Protein AF-A0A3N0Y0W4-F1 (afdb_monomer_lite)

Foldseek 3Di:
DLVPDDFDPWWWAFPVGDIDRDPSNQVVVCVVVVARGTFAIHRRNDPLQGKDWAWDDQDPFTFIWIQGNVGIAFAALPQQDQLQLQLVCVPPVVQPQGAPDWDKDQLVPGDPVDDHDQWHWYWDGPNPDNHSSPTDTHDIDGRPRSIGTTRHHDDDPPDDDDDD

Sequence (164 aa):
MPYKCPRQDYHVCTLDGSEYYSMCQTKAISCRSNKPVFSHISTTCRAEEKVKVTVEDSGSHKVVMINTRLGKMFVCGNDWNMAAANVVCRNPLNVARGAAEVTKIKNRILDRDTKWPTECMSVRCTGSELSLAECTIYNPQPITENTVAIAKCYNEPKGAFSSF

Radius of gyration: 16.66 Å; chains: 1; bounding box: 46×28×44 Å

InterPro domains:
  IPR001190 SRCR domain [PF00530] (74-153)
  IPR001190 SRCR domain [PS50287] (51-163)
  IPR001190 SRCR domain [SM00202] (53-154)
  IPR036058 Kazal domain superfamily [SSF100895] (2-46)
  IPR036772 SRCR-like domain superfamily [G3DSA:3.10.250.10] (50-155)
  IPR036772 SRCR-like domain superfamily [SSF56487] (69-156)
  IPR048719 Complement factor I, KAZAL domain [PF21287] (1-43)

Organism: Anabarilius grahami (NCBI:txid495550)

Secondary structure (DSSP, 8-state):
-GGGSPP-SSEEEETTS-EESSHHHHHHHHHHHTS--EEEEESS--GGG--EEEEEEETTEEEEEEEETTEEEEEBSSS--HHHHHHHHHTTT--TT-EEEEEEEEGGGS-TTS---SEEEEEE--S--SSGGGSEEEEEEE-TTSEEEEEEEPPPPTT-----

Structure (mmCIF, N/CA/C/O backbone):
data_AF-A0A3N0Y0W4-F1
#
_entry.id   AF-A0A3N0Y0W4-F1
#
loop_
_atom_site.group_PDB
_atom_site.id
_atom_site.type_symbol
_atom_site.label_atom_id
_atom_site.label_alt_id
_atom_site.label_comp_id
_atom_site.label_asym_id
_atom_site.label_entity_id
_atom_site.label_seq_id
_atom_site.pdbx_PDB_ins_code
_atom_site.Cartn_x
_atom_site.Cartn_y
_atom_site.Cartn_z
_atom_site.occupancy
_atom_site.B_iso_or_equiv
_atom_site.auth_seq_id
_atom_site.auth_comp_id
_atom_site.auth_asym_id
_atom_site.auth_atom_id
_atom_site.pdbx_PDB_model_num
ATOM 1 N N . MET A 1 1 ? 22.526 -8.210 -10.212 1.00 75.19 1 MET A N 1
ATOM 2 C CA . MET A 1 1 ? 22.571 -6.870 -10.848 1.00 75.19 1 MET A CA 1
ATOM 3 C C . MET A 1 1 ? 21.377 -6.735 -11.796 1.00 75.19 1 MET A C 1
ATOM 5 O O . MET A 1 1 ? 21.085 -7.730 -12.453 1.00 75.19 1 MET A O 1
ATOM 9 N N . PRO A 1 2 ? 20.694 -5.573 -11.872 1.00 84.19 2 PRO A N 1
ATOM 10 C CA . PRO A 1 2 ? 19.398 -5.420 -12.563 1.00 84.19 2 PRO A CA 1
ATOM 11 C C . PRO A 1 2 ? 19.383 -5.802 -14.052 1.00 84.19 2 PRO A C 1
ATOM 13 O O . PRO A 1 2 ? 18.364 -6.250 -14.565 1.00 84.19 2 PRO A O 1
ATOM 16 N N . TYR A 1 3 ? 20.514 -5.689 -14.753 1.00 87.69 3 TYR A N 1
ATOM 17 C CA . TYR A 1 3 ? 20.617 -6.076 -16.166 1.00 87.69 3 TYR A CA 1
ATOM 18 C C . TYR A 1 3 ? 20.510 -7.592 -16.409 1.00 87.69 3 TYR A C 1
ATOM 20 O O . TYR A 1 3 ? 20.336 -8.009 -17.545 1.00 87.69 3 TYR A O 1
ATOM 28 N N . LYS A 1 4 ? 20.625 -8.425 -15.363 1.00 92.44 4 LYS A N 1
ATOM 29 C CA . LYS A 1 4 ? 20.488 -9.889 -15.469 1.00 92.44 4 LYS A CA 1
ATOM 30 C C . LYS A 1 4 ? 19.033 -10.367 -15.420 1.00 92.44 4 LYS A C 1
ATOM 32 O O . LYS A 1 4 ? 18.788 -11.564 -15.509 1.00 92.44 4 LYS A O 1
ATOM 37 N N . CYS A 1 5 ? 18.082 -9.463 -15.206 1.00 93.25 5 CYS A N 1
ATOM 38 C CA . CYS A 1 5 ? 16.675 -9.818 -15.100 1.00 93.25 5 CYS A CA 1
ATOM 39 C C . CYS A 1 5 ? 16.059 -10.093 -16.478 1.00 93.25 5 CYS A C 1
ATOM 41 O O . CYS A 1 5 ? 16.351 -9.358 -17.424 1.00 93.25 5 CYS A O 1
ATOM 43 N N . PRO A 1 6 ? 15.164 -11.090 -16.589 1.00 92.25 6 PRO A N 1
ATOM 44 C CA . PRO A 1 6 ? 14.422 -11.327 -17.816 1.00 92.25 6 PRO A CA 1
ATOM 45 C C . PRO A 1 6 ? 13.496 -10.145 -18.117 1.00 92.25 6 PRO A C 1
ATOM 47 O O . PRO A 1 6 ? 12.974 -9.485 -17.207 1.00 92.25 6 PRO A O 1
ATOM 50 N N . ARG A 1 7 ? 13.297 -9.889 -19.410 1.00 91.38 7 ARG A N 1
ATOM 51 C CA . ARG A 1 7 ? 12.306 -8.928 -19.903 1.00 91.38 7 ARG A CA 1
ATOM 52 C C . ARG A 1 7 ? 10.903 -9.524 -19.822 1.00 91.38 7 ARG A C 1
ATOM 54 O O . ARG A 1 7 ? 10.751 -10.744 -19.843 1.00 91.38 7 ARG A O 1
ATOM 61 N N . GLN A 1 8 ? 9.906 -8.661 -19.677 1.00 89.25 8 GLN A N 1
ATOM 62 C CA . GLN A 1 8 ? 8.486 -9.002 -19.652 1.00 89.25 8 GLN A CA 1
ATOM 63 C C . GLN A 1 8 ? 7.725 -8.057 -20.590 1.00 89.25 8 GLN A C 1
ATOM 65 O O . GLN A 1 8 ? 8.241 -6.994 -20.936 1.00 89.25 8 GLN A O 1
ATOM 70 N N . ASP A 1 9 ? 6.494 -8.422 -20.948 1.00 86.12 9 ASP A N 1
ATOM 71 C CA . ASP A 1 9 ? 5.631 -7.648 -21.857 1.00 86.12 9 ASP A CA 1
ATOM 72 C C . ASP A 1 9 ? 4.822 -6.549 -21.134 1.00 86.12 9 ASP A C 1
ATOM 74 O O . ASP A 1 9 ? 3.714 -6.193 -21.532 1.00 86.12 9 ASP A O 1
ATOM 78 N N . TYR A 1 10 ? 5.356 -6.013 -20.034 1.00 88.38 10 TYR A N 1
ATOM 79 C CA . TYR A 1 10 ? 4.791 -4.889 -19.287 1.00 88.38 10 TYR A CA 1
ATOM 80 C C . TYR A 1 10 ? 5.909 -4.020 -18.710 1.00 88.38 10 TYR A C 1
ATOM 82 O O . TYR A 1 10 ? 7.017 -4.504 -18.460 1.00 88.38 10 TYR A O 1
ATOM 90 N N . HIS A 1 11 ? 5.611 -2.748 -18.442 1.00 91.62 11 HIS A N 1
ATOM 91 C CA . HIS A 1 11 ? 6.546 -1.854 -17.771 1.00 91.62 11 HIS A CA 1
ATOM 92 C C . HIS A 1 11 ? 6.245 -1.782 -16.276 1.00 91.62 11 HIS A C 1
ATOM 94 O O . HIS A 1 11 ? 5.099 -1.804 -15.819 1.00 91.62 11 HIS A O 1
ATOM 100 N N . VAL A 1 12 ? 7.315 -1.718 -15.495 1.00 94.44 12 VAL A N 1
ATOM 101 C CA . VAL A 1 12 ? 7.264 -1.455 -14.065 1.00 94.44 12 VAL A CA 1
ATOM 102 C C . VAL A 1 12 ? 7.713 -0.030 -13.832 1.00 94.44 12 VAL A C 1
ATOM 104 O O . VAL A 1 12 ? 8.855 0.329 -14.118 1.00 94.44 12 VAL A O 1
ATOM 107 N N . CYS A 1 13 ? 6.805 0.756 -13.280 1.00 94.00 13 CYS A N 1
ATOM 108 C CA . CYS A 1 13 ? 6.963 2.182 -13.094 1.00 94.00 13 CYS A CA 1
ATOM 109 C C . CYS A 1 13 ? 7.399 2.452 -11.662 1.00 94.00 13 CYS A C 1
ATOM 111 O O . CYS A 1 13 ? 6.838 1.889 -10.710 1.00 94.00 13 CYS A O 1
ATOM 113 N N . THR A 1 14 ? 8.389 3.315 -11.487 1.00 92.38 14 THR A N 1
ATOM 114 C CA . THR A 1 14 ? 8.900 3.671 -10.165 1.00 92.38 14 THR A CA 1
ATOM 115 C C . THR A 1 14 ? 8.345 4.998 -9.661 1.00 92.38 14 THR A C 1
ATOM 117 O O . THR A 1 14 ? 7.751 5.789 -10.394 1.00 92.38 14 THR A O 1
ATOM 120 N N . LEU A 1 15 ? 8.489 5.241 -8.358 1.00 89.69 15 LEU A N 1
ATOM 121 C CA . LEU A 1 15 ? 7.967 6.441 -7.695 1.00 89.69 15 LEU A CA 1
ATOM 122 C C . LEU A 1 15 ? 8.570 7.738 -8.267 1.00 89.69 15 LEU A C 1
ATOM 124 O O . LEU A 1 15 ? 7.866 8.750 -8.360 1.00 89.69 15 LEU A O 1
ATOM 128 N N . ASP A 1 16 ? 9.831 7.680 -8.702 1.00 87.56 16 ASP A N 1
ATOM 129 C CA . ASP A 1 16 ? 10.583 8.760 -9.356 1.00 87.56 16 ASP A CA 1
ATOM 130 C C . ASP A 1 16 ? 10.248 8.937 -10.851 1.00 87.56 16 ASP A C 1
ATOM 132 O O . ASP A 1 16 ? 10.718 9.889 -11.464 1.00 87.56 16 ASP A O 1
ATOM 136 N N . GLY A 1 17 ? 9.401 8.074 -11.424 1.00 85.69 17 GLY A N 1
ATOM 137 C CA . GLY A 1 17 ? 9.002 8.122 -12.833 1.00 85.69 17 GLY A CA 1
ATOM 138 C C . GLY A 1 17 ? 9.902 7.333 -13.785 1.00 85.69 17 GLY A C 1
ATOM 139 O O . GLY A 1 17 ? 9.650 7.361 -14.984 1.00 85.69 17 GLY A O 1
ATOM 140 N N . SER A 1 18 ? 10.918 6.623 -13.287 1.00 89.56 18 SER A N 1
ATOM 141 C CA . SER A 1 18 ? 11.702 5.710 -14.127 1.00 89.56 18 SER A CA 1
ATOM 142 C C . SER A 1 18 ? 10.887 4.475 -14.537 1.00 89.56 18 SER A C 1
ATOM 144 O O . SER A 1 18 ? 9.934 4.067 -13.864 1.00 89.56 18 SER A O 1
ATOM 146 N N . GLU A 1 19 ? 11.302 3.838 -15.631 1.00 92.31 19 GLU A N 1
ATOM 147 C CA . GLU A 1 19 ? 10.640 2.655 -16.181 1.00 92.31 19 GLU A CA 1
ATOM 148 C C . GLU A 1 19 ? 11.605 1.474 -16.279 1.00 92.31 19 GLU A C 1
ATOM 150 O O . GLU A 1 19 ? 12.762 1.612 -16.685 1.00 92.31 19 GLU A O 1
ATOM 155 N N . TYR A 1 20 ? 11.112 0.289 -15.929 1.00 92.69 20 TYR A N 1
ATOM 156 C CA . TYR A 1 20 ? 11.856 -0.965 -15.993 1.00 92.69 20 TYR A CA 1
ATOM 157 C C . TYR A 1 20 ? 11.046 -2.045 -16.704 1.00 92.69 20 TYR A C 1
ATOM 159 O O . TYR A 1 20 ? 9.820 -2.013 -16.723 1.00 92.69 20 TYR A O 1
ATOM 167 N N . TYR A 1 21 ? 11.731 -3.041 -17.262 1.00 91.25 21 TYR A N 1
ATOM 168 C CA . TYR A 1 21 ? 11.096 -4.089 -18.071 1.00 91.25 21 TYR A CA 1
ATOM 169 C C . TYR A 1 21 ? 10.526 -5.245 -17.245 1.00 91.25 21 TYR A C 1
ATOM 171 O O . TYR A 1 21 ? 9.928 -6.156 -17.806 1.00 91.25 21 TYR A O 1
ATOM 179 N N . SER A 1 22 ? 10.803 -5.295 -15.938 1.00 92.75 22 SER A N 1
ATOM 180 C CA . SER A 1 22 ? 10.261 -6.325 -15.050 1.00 92.75 22 SER A CA 1
ATOM 181 C C . SER A 1 22 ? 10.418 -5.971 -13.574 1.00 92.75 22 SER A C 1
ATOM 183 O O . SER A 1 22 ? 11.293 -5.194 -13.180 1.00 92.75 22 SER A O 1
ATOM 185 N N . MET A 1 23 ? 9.612 -6.622 -12.730 1.00 92.25 23 MET A N 1
ATOM 186 C CA . MET A 1 23 ? 9.671 -6.461 -11.272 1.00 92.25 23 MET A CA 1
ATOM 187 C C . MET A 1 23 ? 11.012 -6.923 -10.683 1.00 92.25 23 MET A C 1
ATOM 189 O O . MET A 1 23 ? 11.457 -6.434 -9.649 1.00 92.25 23 MET A O 1
ATOM 193 N N . CYS A 1 24 ? 11.706 -7.845 -11.356 1.00 94.31 24 CYS A N 1
ATOM 194 C CA . CYS A 1 24 ? 13.043 -8.280 -10.952 1.00 94.31 24 CYS A CA 1
ATOM 195 C C . CYS A 1 24 ? 14.029 -7.101 -10.910 1.00 94.31 24 CYS A C 1
ATOM 197 O O . CYS A 1 24 ? 14.843 -7.006 -9.988 1.00 94.31 24 CYS A O 1
ATOM 199 N N . GLN A 1 25 ? 13.945 -6.174 -11.871 1.00 94.00 25 GLN A N 1
ATOM 200 C CA . GLN A 1 25 ? 14.854 -5.030 -11.931 1.00 94.00 25 GLN A CA 1
ATOM 201 C C . GLN A 1 25 ? 14.604 -4.063 -10.780 1.00 94.00 25 GLN A C 1
ATOM 203 O O . GLN A 1 25 ? 15.547 -3.695 -10.078 1.00 94.00 25 GLN A O 1
ATOM 208 N N . THR A 1 26 ? 13.341 -3.705 -10.546 1.00 93.56 26 THR A N 1
ATOM 209 C CA . THR A 1 26 ? 12.968 -2.801 -9.454 1.00 93.56 26 THR A CA 1
ATOM 210 C C . THR A 1 26 ? 13.309 -3.399 -8.099 1.00 93.56 26 THR A C 1
ATOM 212 O O . THR A 1 26 ? 13.926 -2.718 -7.286 1.00 93.56 26 THR A O 1
ATOM 215 N N . LYS A 1 27 ? 13.050 -4.693 -7.877 1.00 93.38 27 LYS A N 1
ATOM 216 C CA . LYS A 1 27 ? 13.455 -5.395 -6.649 1.00 93.38 27 LYS A CA 1
ATOM 217 C C . LYS A 1 27 ? 14.973 -5.416 -6.463 1.00 93.38 27 LYS A C 1
ATOM 219 O O . LYS A 1 27 ? 15.455 -5.162 -5.362 1.00 93.38 27 LYS A O 1
ATOM 224 N N . ALA A 1 28 ? 15.745 -5.653 -7.525 1.00 93.94 28 ALA A N 1
ATOM 225 C CA . ALA A 1 28 ? 17.205 -5.609 -7.459 1.00 93.94 28 ALA A CA 1
ATOM 226 C C . ALA A 1 28 ? 17.741 -4.203 -7.127 1.00 93.94 28 ALA A C 1
ATOM 228 O O . ALA A 1 28 ? 18.758 -4.078 -6.446 1.00 93.94 28 ALA A O 1
ATOM 229 N N . ILE A 1 29 ? 17.073 -3.145 -7.594 1.00 93.44 29 ILE A N 1
ATOM 230 C CA . ILE A 1 29 ? 17.429 -1.753 -7.286 1.00 93.44 29 ILE A CA 1
ATOM 231 C C . ILE A 1 29 ? 17.036 -1.401 -5.854 1.00 93.44 29 ILE A C 1
ATOM 233 O O . ILE A 1 29 ? 17.877 -0.900 -5.112 1.00 93.44 29 ILE A O 1
ATOM 237 N N . SER A 1 30 ? 15.813 -1.737 -5.445 1.00 93.38 30 SER A N 1
ATOM 238 C CA . SER A 1 30 ? 15.328 -1.589 -4.072 1.00 93.38 30 SER A CA 1
ATOM 239 C C . SER A 1 30 ? 16.222 -2.285 -3.054 1.00 93.38 30 SER A C 1
ATOM 241 O O . SER A 1 30 ? 16.501 -1.720 -2.005 1.00 93.38 30 SER A O 1
ATOM 243 N N . CYS A 1 31 ? 16.731 -3.476 -3.372 1.00 92.75 31 CYS A N 1
ATOM 244 C CA . CYS A 1 31 ? 17.674 -4.195 -2.517 1.00 92.75 31 CYS A CA 1
ATOM 245 C C . CYS A 1 31 ? 19.000 -3.435 -2.342 1.00 92.75 31 CYS A C 1
ATOM 247 O O . CYS A 1 31 ? 19.554 -3.406 -1.248 1.00 92.75 31 CYS A O 1
ATOM 249 N N . ARG A 1 32 ? 19.495 -2.772 -3.395 1.00 92.31 32 ARG A N 1
ATOM 250 C CA . ARG A 1 32 ? 20.737 -1.984 -3.327 1.00 92.31 32 ARG A CA 1
ATOM 251 C C . ARG A 1 32 ? 20.569 -0.655 -2.598 1.00 92.31 32 ARG A C 1
ATOM 253 O O . ARG A 1 32 ? 21.513 -0.200 -1.967 1.00 92.31 32 ARG A O 1
ATOM 260 N N . SER A 1 33 ? 19.414 -0.009 -2.740 1.00 91.12 33 SER A N 1
ATOM 261 C CA . SER A 1 33 ? 19.140 1.299 -2.133 1.00 91.12 33 SER A CA 1
ATOM 262 C C . SER A 1 33 ? 18.485 1.208 -0.756 1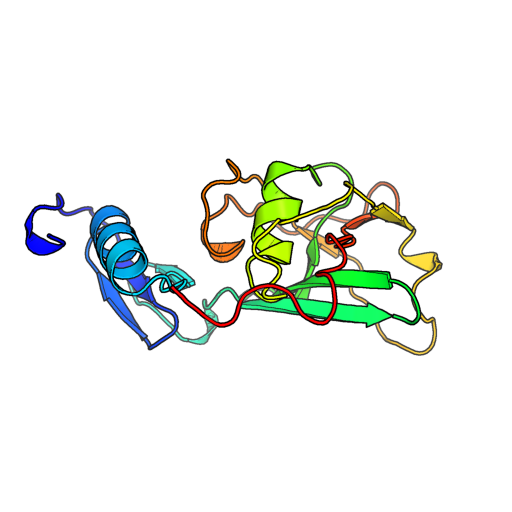.00 91.12 33 SER A C 1
ATOM 264 O O . SER A 1 33 ? 18.409 2.221 -0.066 1.00 91.12 33 SER A O 1
ATOM 266 N N . ASN A 1 34 ? 17.994 0.023 -0.381 1.00 88.50 34 ASN A N 1
ATOM 267 C CA . ASN A 1 34 ? 17.121 -0.218 0.766 1.00 88.50 34 ASN A CA 1
ATOM 268 C C . ASN A 1 34 ? 15.898 0.721 0.798 1.00 88.50 34 ASN A C 1
ATOM 270 O O . ASN A 1 34 ? 15.474 1.184 1.855 1.00 88.50 34 ASN A O 1
ATOM 274 N N . LYS A 1 35 ? 15.360 1.058 -0.381 1.00 90.44 35 LYS A N 1
ATOM 275 C CA . LYS A 1 35 ? 14.221 1.972 -0.538 1.00 90.44 35 LYS A CA 1
ATOM 276 C C . LYS A 1 35 ? 13.140 1.356 -1.424 1.00 90.44 35 LYS A C 1
ATOM 278 O O . LYS A 1 35 ? 13.475 0.696 -2.413 1.00 90.44 35 LYS A O 1
ATOM 283 N N . PRO A 1 36 ? 11.851 1.595 -1.127 1.00 91.75 36 PRO A N 1
ATOM 284 C CA . PRO A 1 36 ? 10.772 1.245 -2.041 1.00 91.75 36 PRO A CA 1
ATOM 285 C C . PRO A 1 36 ? 10.922 2.086 -3.312 1.00 91.75 36 PRO A C 1
ATOM 287 O O . PRO A 1 36 ? 10.908 3.313 -3.248 1.00 91.75 36 PRO A O 1
ATOM 290 N N . VAL A 1 37 ? 11.098 1.440 -4.465 1.00 93.62 37 VAL A N 1
ATOM 291 C CA . VAL A 1 37 ? 11.130 2.150 -5.757 1.00 93.62 37 VAL A CA 1
ATOM 292 C C . VAL A 1 37 ? 9.865 1.913 -6.563 1.00 93.62 37 VAL A C 1
ATOM 294 O O . VAL A 1 37 ? 9.502 2.766 -7.359 1.00 93.62 37 VAL A O 1
ATOM 297 N N . PHE A 1 38 ? 9.180 0.789 -6.354 1.00 94.00 38 PHE A N 1
ATOM 298 C CA . PHE A 1 38 ? 7.995 0.412 -7.115 1.00 94.00 38 PHE A CA 1
ATOM 299 C C . PHE A 1 38 ? 6.816 1.366 -6.879 1.00 94.00 38 PHE A C 1
ATOM 301 O O . PHE A 1 38 ? 6.507 1.714 -5.738 1.00 94.00 38 PHE A O 1
ATOM 308 N N . SER A 1 39 ? 6.127 1.734 -7.961 1.00 93.00 39 SER A N 1
ATOM 309 C CA . SER A 1 39 ? 4.863 2.467 -7.921 1.00 93.00 39 SER A CA 1
ATOM 310 C C . SER A 1 39 ? 3.699 1.624 -8.430 1.00 93.00 39 SER A C 1
ATOM 312 O O . SER A 1 39 ? 2.741 1.416 -7.693 1.00 93.00 39 SER A O 1
ATOM 314 N N . HIS A 1 40 ? 3.757 1.173 -9.683 1.00 92.88 40 HIS A N 1
ATOM 315 C CA . HIS A 1 40 ? 2.678 0.427 -10.330 1.00 92.88 40 HIS A CA 1
ATOM 316 C C . HIS A 1 40 ? 3.192 -0.295 -11.586 1.00 92.88 40 HIS A C 1
ATOM 318 O O . HIS A 1 40 ? 4.320 -0.072 -12.032 1.00 92.88 40 HIS A O 1
ATOM 324 N N . ILE A 1 41 ? 2.357 -1.169 -12.147 1.00 91.81 41 ILE A N 1
ATOM 325 C CA . ILE A 1 41 ? 2.591 -1.830 -13.436 1.00 91.81 41 ILE A CA 1
ATOM 326 C C . ILE A 1 41 ? 1.676 -1.170 -14.465 1.00 91.81 41 ILE A C 1
ATOM 328 O O . ILE A 1 41 ? 0.471 -1.072 -14.239 1.00 91.81 41 ILE A O 1
ATOM 332 N N . SER A 1 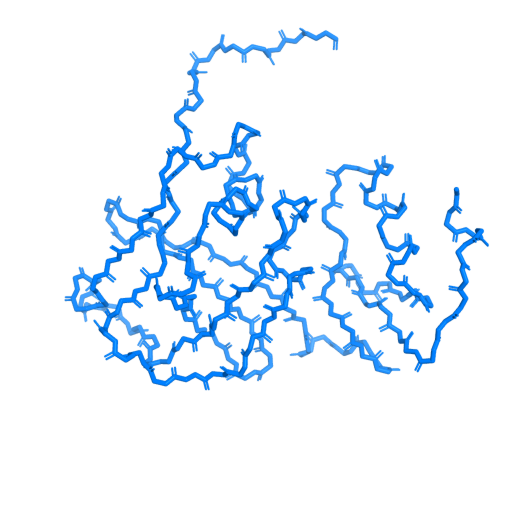42 ? 2.239 -0.709 -15.576 1.00 89.00 42 SER A N 1
ATOM 333 C CA . SER A 1 42 ? 1.501 -0.077 -16.675 1.00 89.00 42 SER A CA 1
ATOM 334 C C . SER A 1 42 ? 2.272 -0.255 -17.978 1.00 89.00 42 SER A C 1
ATOM 336 O O . SER A 1 42 ? 3.429 -0.661 -17.977 1.00 89.00 42 SER A O 1
ATOM 338 N N . THR A 1 43 ? 1.642 0.034 -19.111 1.00 85.75 43 THR A N 1
ATOM 339 C CA . THR A 1 43 ? 2.345 0.134 -20.395 1.00 85.75 43 THR A CA 1
ATOM 340 C C . THR A 1 43 ? 2.906 1.533 -20.651 1.00 85.75 43 THR A C 1
ATOM 342 O O . THR A 1 43 ? 3.741 1.686 -21.532 1.00 85.75 43 THR A O 1
ATOM 345 N N . THR A 1 44 ? 2.440 2.554 -19.917 1.00 83.19 44 THR A N 1
ATOM 346 C CA . THR A 1 44 ? 2.752 3.973 -20.200 1.00 83.19 44 THR A CA 1
ATOM 347 C C . THR A 1 44 ? 3.176 4.793 -18.976 1.00 83.19 44 THR A C 1
ATOM 349 O O . THR A 1 44 ? 3.369 5.997 -19.100 1.00 83.19 44 THR A O 1
ATOM 352 N N . CYS A 1 45 ? 3.293 4.162 -17.801 1.00 86.81 45 CYS A N 1
ATOM 353 C CA . CYS A 1 45 ? 3.821 4.745 -16.559 1.00 86.81 45 CYS A CA 1
ATOM 354 C C . CYS A 1 45 ? 3.318 6.148 -16.199 1.00 86.81 45 CYS A C 1
ATOM 356 O O . CYS A 1 45 ? 4.074 7.021 -15.762 1.00 86.81 45 CYS A O 1
ATOM 358 N N . ARG A 1 46 ? 2.011 6.367 -16.348 1.00 88.44 46 ARG A N 1
ATOM 359 C CA . ARG A 1 46 ? 1.432 7.695 -16.161 1.00 88.44 46 ARG A CA 1
ATOM 360 C C . ARG A 1 46 ? 1.371 8.094 -14.690 1.00 88.44 46 ARG A C 1
ATOM 362 O O . ARG A 1 46 ? 1.210 7.265 -13.792 1.00 88.44 46 ARG A O 1
ATOM 369 N N . ALA A 1 47 ? 1.482 9.394 -14.431 1.00 84.38 47 ALA A N 1
ATOM 370 C CA . ALA A 1 47 ? 1.527 9.920 -13.070 1.00 84.38 47 ALA A CA 1
ATOM 371 C C . ALA A 1 47 ? 0.209 9.700 -12.305 1.00 84.38 47 ALA A C 1
ATOM 373 O O . ALA A 1 47 ? 0.236 9.488 -11.094 1.00 84.38 47 ALA A O 1
ATOM 374 N N . GLU A 1 48 ? -0.925 9.702 -13.004 1.00 84.25 48 GLU A N 1
ATOM 375 C CA . GLU A 1 48 ? -2.258 9.440 -12.456 1.00 84.25 48 GLU A CA 1
ATOM 376 C C . GLU A 1 48 ? -2.467 7.987 -11.997 1.00 84.25 48 GLU A C 1
ATOM 378 O O . GLU A 1 48 ? -3.350 7.723 -11.184 1.00 84.25 48 GLU A O 1
ATOM 383 N N . GLU A 1 49 ? -1.644 7.045 -12.467 1.00 85.62 49 GLU A N 1
ATOM 384 C CA . GLU A 1 49 ? -1.726 5.624 -12.102 1.00 85.62 49 GLU A CA 1
ATOM 385 C C . GLU A 1 49 ? -0.859 5.271 -10.884 1.00 85.62 49 GLU A C 1
ATOM 387 O O . GLU A 1 49 ? -0.865 4.129 -10.419 1.00 85.62 49 GLU A O 1
ATOM 392 N N . LYS A 1 50 ? -0.134 6.251 -10.324 1.00 90.38 50 LYS A N 1
ATOM 393 C CA . LYS A 1 50 ? 0.733 6.040 -9.162 1.00 90.38 50 LYS A CA 1
ATOM 394 C C . LYS A 1 50 ? -0.068 5.581 -7.948 1.00 90.38 50 LYS A C 1
ATOM 396 O O . LYS A 1 50 ? -0.957 6.279 -7.463 1.00 90.38 50 LYS A O 1
ATOM 401 N N . VAL A 1 51 ? 0.337 4.445 -7.387 1.00 92.88 51 VAL A N 1
ATOM 402 C CA . VAL A 1 51 ? -0.156 3.986 -6.088 1.00 92.88 51 VAL A CA 1
ATOM 403 C C . VAL A 1 51 ? 0.650 4.659 -4.982 1.00 92.88 51 VAL A C 1
ATOM 405 O O . VAL A 1 51 ? 1.877 4.532 -4.925 1.00 92.88 51 VAL A O 1
ATOM 408 N N . LYS A 1 52 ? -0.034 5.371 -4.083 1.00 92.31 52 LYS A N 1
ATOM 409 C CA . LYS A 1 52 ? 0.570 6.005 -2.905 1.00 92.31 52 LYS A CA 1
ATOM 410 C C . LYS A 1 52 ? -0.084 5.488 -1.633 1.00 92.31 52 LYS A C 1
ATOM 412 O O . LYS A 1 52 ? -1.301 5.511 -1.498 1.00 92.31 52 LYS A O 1
ATOM 417 N N . VAL A 1 53 ? 0.742 5.077 -0.680 1.00 93.75 53 VAL A N 1
ATOM 418 C CA . VAL A 1 53 ? 0.304 4.620 0.641 1.00 93.75 53 VAL A CA 1
ATOM 419 C C . VAL A 1 53 ? 0.496 5.763 1.628 1.00 93.75 53 VAL A C 1
ATOM 421 O O . VAL A 1 53 ? 1.576 6.353 1.687 1.00 93.75 53 VAL A O 1
ATOM 424 N N . THR A 1 54 ? -0.537 6.091 2.394 1.00 93.19 54 THR A N 1
ATOM 425 C CA . THR A 1 54 ? -0.482 7.126 3.433 1.00 93.19 54 THR A CA 1
ATOM 426 C C . THR A 1 54 ? -1.082 6.600 4.723 1.00 93.19 54 THR A C 1
ATOM 428 O O . THR A 1 54 ? -2.032 5.824 4.694 1.00 93.19 54 THR A O 1
ATOM 431 N N . VAL A 1 55 ? -0.535 7.035 5.852 1.00 93.56 55 VAL A N 1
ATOM 432 C CA . VAL A 1 55 ? -1.073 6.719 7.174 1.00 93.56 55 VAL A CA 1
ATOM 433 C C . VAL A 1 55 ? -1.545 8.021 7.800 1.00 93.56 55 VAL A C 1
ATOM 435 O O . VAL A 1 55 ? -0.764 8.966 7.877 1.00 93.56 55 VAL A O 1
ATOM 438 N N . GLU A 1 56 ? -2.813 8.079 8.195 1.00 90.25 56 GLU A N 1
ATOM 439 C CA . GLU A 1 56 ? -3.425 9.270 8.789 1.00 90.25 56 GLU A CA 1
ATOM 440 C C . GLU A 1 56 ? -3.687 9.053 10.275 1.00 90.25 56 GLU A C 1
ATOM 442 O O . GLU A 1 56 ? -4.208 8.013 10.679 1.00 90.25 56 GLU A O 1
ATOM 447 N N . ASP A 1 57 ? -3.319 10.037 11.092 1.00 86.00 57 ASP A N 1
ATOM 448 C CA . ASP A 1 57 ? -3.561 10.012 12.530 1.00 86.00 57 ASP A CA 1
ATOM 449 C C . ASP A 1 57 ? -4.983 10.518 12.821 1.00 86.00 57 ASP A C 1
ATOM 451 O O . ASP A 1 57 ? -5.275 11.707 12.709 1.00 86.00 57 ASP A O 1
ATOM 455 N N . SER A 1 58 ? -5.881 9.611 13.210 1.00 82.12 58 SER A N 1
ATOM 456 C CA . SER A 1 58 ? -7.219 9.936 13.718 1.00 82.12 58 SER A CA 1
ATOM 457 C C . SER A 1 58 ? -7.225 9.749 15.238 1.00 82.12 58 SER A C 1
ATOM 459 O O . SER A 1 58 ? -7.620 8.707 15.775 1.00 82.12 58 SER A O 1
ATOM 461 N N . GLY A 1 59 ? -6.673 10.743 15.941 1.00 77.31 59 GLY A N 1
ATOM 462 C CA . GLY A 1 59 ? -6.507 10.727 17.396 1.00 77.31 59 GLY A CA 1
ATOM 463 C C . GLY A 1 59 ? -5.473 9.697 17.859 1.00 77.31 59 GLY A C 1
ATOM 464 O O . GLY A 1 59 ? -4.273 9.930 17.765 1.00 77.31 59 GLY A O 1
ATOM 465 N N . SER A 1 60 ? -5.934 8.55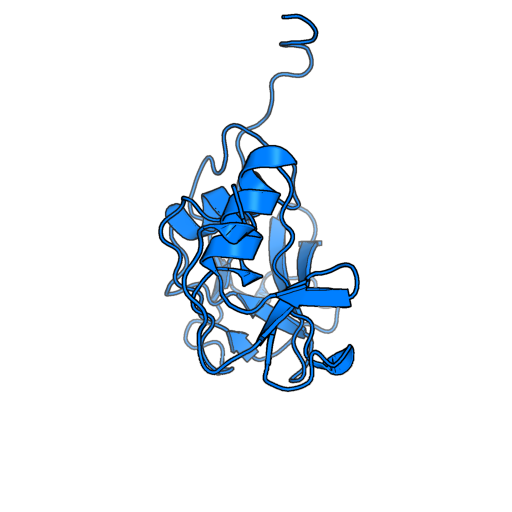6 18.383 1.00 79.38 60 SER A N 1
ATOM 466 C CA . SER A 1 60 ? -5.081 7.457 18.869 1.00 79.38 60 SER A CA 1
ATOM 467 C C . SER A 1 60 ? -4.826 6.350 17.837 1.00 79.38 60 SER A C 1
ATOM 469 O O . SER A 1 60 ? -4.101 5.394 18.129 1.00 79.38 60 SER A O 1
ATOM 471 N N . HIS A 1 61 ? -5.412 6.456 16.640 1.00 86.62 61 HIS A N 1
ATOM 472 C CA . HIS A 1 61 ? -5.357 5.416 15.616 1.00 86.62 61 HIS A CA 1
ATOM 473 C C . HIS A 1 61 ? -4.633 5.895 14.358 1.00 86.62 61 HIS A C 1
ATOM 475 O O . HIS A 1 61 ? -4.948 6.947 13.810 1.00 86.62 61 HIS A O 1
ATOM 481 N N . LYS A 1 62 ? -3.709 5.061 13.874 1.00 91.38 62 LYS A N 1
ATOM 482 C CA . LYS A 1 62 ? -2.978 5.242 12.615 1.00 91.38 62 LYS A CA 1
ATOM 483 C C . LYS A 1 62 ? -3.692 4.519 11.484 1.00 91.38 62 LYS A C 1
ATOM 485 O O . LYS A 1 62 ? -3.518 3.312 11.312 1.00 91.38 62 LYS A O 1
ATOM 490 N N . VAL A 1 63 ? -4.521 5.239 10.745 1.00 93.12 63 VAL A N 1
ATOM 491 C CA . VAL A 1 63 ? -5.404 4.678 9.722 1.00 93.12 63 VAL A CA 1
ATOM 492 C C . VAL A 1 63 ? -4.663 4.522 8.405 1.00 93.12 63 VAL A C 1
ATOM 494 O O . VAL A 1 63 ? -4.039 5.466 7.926 1.00 93.12 63 VAL A O 1
ATOM 497 N N . VAL A 1 64 ? -4.714 3.327 7.816 1.00 95.31 64 VAL A N 1
ATOM 498 C CA . VAL A 1 64 ? -3.984 3.023 6.580 1.00 95.31 64 VAL A CA 1
ATOM 499 C C . VAL A 1 64 ? -4.852 3.326 5.362 1.00 95.31 64 VAL A C 1
ATOM 501 O O . VAL A 1 64 ? -5.935 2.760 5.194 1.00 95.31 64 VAL A O 1
ATOM 504 N N . MET A 1 65 ? -4.336 4.187 4.489 1.00 94.12 65 MET A N 1
ATOM 505 C CA . MET A 1 65 ? -4.991 4.640 3.267 1.00 94.12 65 MET A CA 1
ATOM 506 C C . MET A 1 65 ? -4.151 4.293 2.041 1.00 94.12 65 MET A C 1
ATOM 508 O O . MET A 1 65 ? -2.919 4.387 2.060 1.00 94.12 65 MET A O 1
ATOM 512 N N . ILE A 1 66 ? -4.830 3.968 0.946 1.00 94.44 66 ILE A N 1
ATOM 513 C CA . ILE A 1 66 ? -4.223 3.797 -0.370 1.00 94.44 66 ILE A CA 1
ATOM 514 C C . ILE A 1 66 ? -4.871 4.785 -1.331 1.00 94.44 66 ILE A C 1
ATOM 516 O O . ILE A 1 66 ? -6.092 4.896 -1.420 1.00 94.44 66 ILE A O 1
ATOM 520 N N . ASN A 1 67 ? -4.030 5.521 -2.044 1.00 93.50 67 ASN A N 1
ATOM 521 C CA . ASN A 1 67 ? -4.425 6.401 -3.124 1.00 93.50 67 ASN A CA 1
ATOM 522 C C . ASN A 1 67 ? -4.049 5.756 -4.455 1.00 93.50 67 ASN A C 1
ATOM 524 O O . ASN A 1 67 ? -2.891 5.388 -4.664 1.00 93.50 67 ASN A O 1
ATOM 528 N N . THR A 1 68 ? -5.035 5.625 -5.332 1.00 92.19 68 THR A N 1
ATOM 529 C CA . THR A 1 68 ? -4.894 5.085 -6.687 1.00 92.19 68 THR A CA 1
ATOM 530 C C . THR A 1 68 ? -5.571 6.029 -7.680 1.00 92.19 68 THR A C 1
ATOM 532 O O . THR A 1 68 ? -6.200 7.010 -7.283 1.00 92.19 68 THR A O 1
ATOM 535 N N . ARG A 1 69 ? -5.550 5.688 -8.972 1.00 90.62 69 ARG A N 1
ATOM 536 C CA . ARG A 1 69 ? -6.330 6.402 -9.998 1.00 90.62 69 ARG A CA 1
ATOM 537 C C . ARG A 1 69 ? -7.839 6.463 -9.721 1.00 90.62 69 ARG A C 1
ATOM 539 O O . ARG A 1 69 ? -8.515 7.340 -10.240 1.00 90.62 69 ARG A O 1
ATOM 546 N N . LEU A 1 70 ? -8.371 5.526 -8.930 1.00 90.50 70 LEU A N 1
ATOM 547 C CA . LEU A 1 70 ? -9.789 5.481 -8.551 1.00 90.50 70 LEU A CA 1
ATOM 548 C C . LEU A 1 70 ? -10.109 6.406 -7.367 1.00 90.50 70 LEU A C 1
ATOM 550 O O . LEU A 1 70 ? -11.266 6.549 -6.989 1.00 90.50 70 LEU A O 1
ATOM 554 N N . GLY A 1 71 ? -9.088 7.034 -6.781 1.00 91.38 71 GLY A N 1
ATOM 555 C CA . GLY A 1 71 ? -9.197 7.895 -5.617 1.00 91.38 71 GLY A CA 1
ATOM 556 C C . GLY A 1 71 ? -8.551 7.299 -4.370 1.00 91.38 71 GLY A C 1
ATOM 557 O O . GLY A 1 71 ? -7.872 6.265 -4.396 1.00 91.38 71 GLY A O 1
ATOM 558 N N . LYS A 1 72 ? -8.763 8.006 -3.259 1.00 92.31 72 LYS A N 1
ATOM 559 C CA . LYS A 1 72 ? -8.230 7.680 -1.937 1.00 92.31 72 LYS A CA 1
ATOM 560 C C . LYS A 1 72 ? -9.227 6.815 -1.172 1.00 92.31 72 LYS A C 1
ATOM 562 O O . LYS A 1 72 ? -10.367 7.223 -0.973 1.00 92.31 72 LYS A O 1
ATOM 567 N N . MET A 1 73 ? -8.781 5.651 -0.715 1.00 93.75 73 MET A N 1
ATOM 568 C CA . MET A 1 73 ? -9.615 4.641 -0.061 1.00 93.75 73 MET A CA 1
ATOM 569 C C . MET A 1 73 ? -8.915 4.057 1.164 1.00 93.75 73 MET A C 1
ATOM 571 O O . MET A 1 73 ? -7.694 4.157 1.312 1.00 93.75 73 MET A O 1
ATOM 575 N N . PHE A 1 74 ? -9.696 3.437 2.044 1.00 94.00 74 PHE A N 1
ATOM 576 C CA . PHE A 1 74 ? -9.156 2.678 3.169 1.00 94.00 74 PHE A CA 1
ATOM 577 C C . PHE A 1 74 ? -8.544 1.357 2.715 1.00 94.00 74 PHE A C 1
ATOM 579 O O . PHE A 1 74 ? -8.924 0.803 1.684 1.00 94.00 74 PHE A O 1
ATOM 586 N N . VAL A 1 75 ? -7.675 0.787 3.544 1.00 95.19 75 VAL A N 1
ATOM 587 C CA . VAL A 1 75 ? -7.393 -0.650 3.480 1.00 95.19 75 VAL A CA 1
ATOM 588 C C . VAL A 1 75 ? -8.469 -1.410 4.258 1.00 95.19 75 VAL A C 1
ATOM 590 O O . VAL A 1 75 ? -8.761 -1.080 5.412 1.00 95.19 75 VAL A O 1
ATOM 593 N N . CYS A 1 76 ? -9.081 -2.416 3.628 1.00 94.44 76 CYS A N 1
ATOM 594 C CA . CYS A 1 76 ? -10.155 -3.197 4.246 1.00 94.44 76 CYS A CA 1
ATOM 595 C C . CYS A 1 76 ? -9.662 -3.958 5.487 1.00 94.44 76 CYS A C 1
ATOM 597 O O . CYS A 1 76 ? -8.588 -4.557 5.472 1.00 94.44 76 CYS A O 1
ATOM 599 N N . GLY A 1 77 ? -10.471 -3.989 6.552 1.00 92.88 77 GLY A N 1
ATOM 600 C CA . GLY A 1 77 ? -10.123 -4.688 7.794 1.00 92.88 77 GLY A CA 1
ATOM 601 C C . GLY A 1 77 ? -10.201 -6.220 7.725 1.00 92.88 77 GLY A C 1
ATOM 602 O O . GLY A 1 77 ? -9.589 -6.884 8.556 1.00 92.88 77 GLY A O 1
ATOM 603 N N . ASN A 1 78 ? -10.936 -6.796 6.769 1.00 89.50 78 ASN A N 1
ATOM 604 C CA . ASN A 1 78 ? -11.171 -8.247 6.712 1.00 89.50 78 ASN A CA 1
ATOM 605 C C . ASN A 1 78 ? -9.928 -9.039 6.286 1.00 89.50 78 ASN A C 1
ATOM 607 O O . ASN A 1 78 ? -9.614 -10.048 6.909 1.00 89.50 78 ASN A O 1
ATOM 611 N N . ASP A 1 79 ? -9.192 -8.540 5.292 1.00 89.31 79 ASP A N 1
ATOM 612 C CA . ASP A 1 79 ? -7.958 -9.166 4.790 1.00 89.31 79 ASP A CA 1
ATOM 613 C C . ASP A 1 79 ? -6.689 -8.584 5.435 1.00 89.31 79 ASP A C 1
ATOM 615 O O . ASP A 1 79 ? -5.563 -8.905 5.045 1.00 89.31 79 ASP A O 1
ATOM 619 N N . TRP A 1 80 ? -6.854 -7.711 6.433 1.00 95.19 80 TRP A N 1
ATOM 620 C CA . TRP A 1 80 ? -5.741 -7.092 7.136 1.00 95.19 80 TRP A CA 1
ATOM 621 C C . TRP A 1 80 ? -5.029 -8.113 8.023 1.00 95.19 80 TRP A C 1
ATOM 623 O O . TRP A 1 80 ? -5.614 -8.673 8.949 1.00 95.19 80 TRP A O 1
ATOM 633 N N . ASN A 1 81 ? -3.748 -8.349 7.746 1.00 95.75 81 ASN A N 1
ATOM 634 C CA . ASN A 1 81 ? -2.955 -9.369 8.422 1.00 95.75 81 ASN A CA 1
ATOM 635 C C . ASN A 1 81 ? -1.558 -8.860 8.805 1.00 95.75 81 ASN A C 1
ATOM 637 O O . ASN A 1 81 ? -1.147 -7.754 8.450 1.00 95.75 81 ASN A O 1
ATOM 641 N N . MET A 1 82 ? -0.806 -9.700 9.523 1.00 96.69 82 MET A N 1
ATOM 642 C CA . MET A 1 82 ? 0.515 -9.333 10.040 1.00 96.69 82 MET A CA 1
ATOM 643 C C . MET A 1 82 ? 1.526 -9.050 8.922 1.00 96.69 82 MET A C 1
ATOM 645 O O . MET A 1 82 ? 2.392 -8.191 9.073 1.00 96.69 82 MET A O 1
ATOM 649 N N . ALA A 1 83 ? 1.405 -9.732 7.780 1.00 97.38 83 ALA A N 1
ATOM 650 C CA . ALA A 1 83 ? 2.273 -9.502 6.631 1.00 97.38 83 ALA A CA 1
ATOM 651 C C . ALA A 1 83 ? 2.108 -8.072 6.094 1.00 97.38 83 ALA A C 1
ATOM 653 O O . ALA A 1 83 ? 3.090 -7.341 6.002 1.00 97.38 83 ALA A O 1
ATOM 654 N N . ALA A 1 84 ? 0.875 -7.640 5.822 1.00 97.38 84 ALA A N 1
ATOM 655 C CA . ALA A 1 84 ? 0.598 -6.284 5.353 1.00 97.38 84 ALA A CA 1
ATOM 656 C C . ALA A 1 84 ? 0.900 -5.218 6.426 1.00 97.38 84 ALA A C 1
ATOM 658 O O . ALA A 1 84 ? 1.464 -4.167 6.115 1.00 97.38 84 ALA A O 1
ATOM 659 N N . ALA A 1 85 ? 0.609 -5.507 7.698 1.00 97.06 85 ALA A N 1
ATOM 660 C CA . ALA A 1 85 ? 0.908 -4.607 8.811 1.00 97.06 85 ALA A CA 1
ATOM 661 C C . ALA A 1 85 ? 2.413 -4.340 8.960 1.00 97.06 85 ALA A C 1
ATOM 663 O O . ALA A 1 85 ? 2.826 -3.191 9.135 1.00 97.06 85 ALA A O 1
ATOM 664 N N . ASN A 1 86 ? 3.247 -5.375 8.823 1.00 96.94 86 ASN A N 1
ATOM 665 C CA . ASN A 1 86 ? 4.701 -5.232 8.845 1.00 96.94 86 ASN A CA 1
ATOM 666 C C . ASN A 1 86 ? 5.213 -4.314 7.736 1.00 96.94 86 ASN A C 1
ATOM 668 O O . ASN A 1 86 ? 6.083 -3.483 7.998 1.00 96.94 86 ASN A O 1
ATOM 672 N N . VAL A 1 87 ? 4.660 -4.435 6.526 1.00 96.75 87 VAL A N 1
ATOM 673 C CA . VAL A 1 87 ? 5.037 -3.591 5.385 1.00 96.75 87 VAL A CA 1
ATOM 674 C C . VAL A 1 87 ? 4.764 -2.120 5.704 1.00 96.75 87 VAL A C 1
ATOM 676 O O . VAL A 1 87 ? 5.680 -1.313 5.593 1.00 96.75 87 VAL A O 1
ATOM 679 N N . VAL A 1 88 ? 3.563 -1.784 6.195 1.00 96.12 88 VAL A N 1
ATOM 680 C CA . VAL A 1 88 ? 3.190 -0.396 6.552 1.00 96.12 88 VAL A CA 1
ATOM 681 C C . VAL A 1 88 ? 4.044 0.169 7.683 1.00 96.12 88 VAL A C 1
ATOM 683 O O . VAL A 1 88 ? 4.449 1.334 7.647 1.00 96.12 88 VAL A O 1
ATOM 686 N N . CYS A 1 89 ? 4.322 -0.646 8.701 1.00 95.75 89 CYS A N 1
ATOM 687 C CA . CYS A 1 89 ? 5.142 -0.219 9.826 1.00 95.75 89 CYS A CA 1
ATOM 688 C C . CYS A 1 89 ? 6.590 0.047 9.418 1.00 95.75 89 CYS A C 1
ATOM 690 O O . CYS A 1 89 ? 7.156 1.049 9.848 1.00 95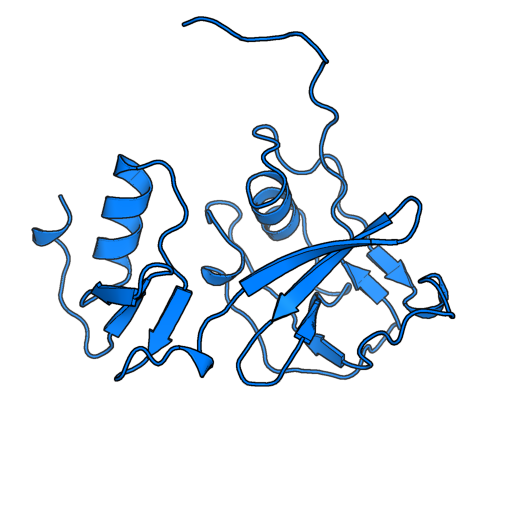.75 89 CYS A O 1
ATOM 692 N N . ARG A 1 90 ? 7.171 -0.783 8.544 1.00 94.69 90 ARG A N 1
ATOM 693 C CA . ARG A 1 90 ? 8.505 -0.526 7.985 1.00 94.69 90 ARG A CA 1
ATOM 694 C C . ARG A 1 90 ? 8.504 0.695 7.073 1.00 94.69 90 ARG A C 1
ATOM 696 O O . ARG A 1 90 ? 9.414 1.509 7.153 1.00 94.69 90 ARG A O 1
ATOM 703 N N . ASN A 1 91 ? 7.481 0.845 6.238 1.00 93.06 91 ASN A N 1
ATOM 704 C CA . ASN A 1 91 ? 7.329 1.972 5.331 1.00 93.06 91 ASN A CA 1
ATOM 705 C C . ASN A 1 91 ? 5.834 2.241 5.053 1.00 93.06 91 ASN A C 1
ATOM 707 O O . ASN A 1 91 ? 5.135 1.348 4.574 1.00 93.06 91 ASN A O 1
ATOM 711 N N . PRO A 1 92 ? 5.319 3.461 5.297 1.00 92.62 92 PRO A N 1
ATOM 712 C CA . PRO A 1 92 ? 6.065 4.709 5.493 1.00 92.62 92 PRO A CA 1
ATOM 713 C C . PRO A 1 92 ? 6.404 5.070 6.949 1.00 92.62 92 PRO A C 1
ATOM 715 O O . PRO A 1 92 ? 6.986 6.127 7.178 1.00 92.62 92 PRO A O 1
ATOM 718 N N . LEU A 1 93 ? 6.047 4.247 7.942 1.00 92.25 93 LEU A N 1
ATOM 719 C CA . LEU A 1 93 ? 6.202 4.620 9.359 1.00 92.25 93 LEU A CA 1
ATOM 720 C C . LEU A 1 93 ? 7.628 4.462 9.923 1.00 92.25 93 LEU A C 1
ATOM 722 O O . LEU A 1 93 ? 7.858 4.876 11.056 1.00 92.25 93 LEU A O 1
ATOM 726 N N . ASN A 1 94 ? 8.572 3.919 9.146 1.00 92.50 94 ASN A N 1
ATOM 727 C CA . ASN A 1 94 ? 9.996 3.781 9.486 1.00 92.50 94 ASN A CA 1
ATOM 728 C C . ASN A 1 94 ? 10.288 3.013 10.788 1.00 92.50 94 ASN A C 1
ATOM 730 O O . ASN A 1 94 ? 11.304 3.254 11.428 1.00 92.50 94 ASN A O 1
ATOM 734 N N . VAL A 1 95 ? 9.426 2.069 11.171 1.00 93.62 95 VAL A N 1
ATOM 735 C CA . VAL A 1 95 ? 9.646 1.171 12.313 1.00 93.62 95 VAL A CA 1
ATOM 736 C C . VAL A 1 95 ? 10.249 -0.132 11.803 1.00 93.62 95 VAL A C 1
ATOM 738 O O . VAL A 1 95 ? 9.538 -0.998 11.283 1.00 93.62 95 VAL A O 1
ATOM 741 N N . ALA A 1 96 ? 11.563 -0.303 11.964 1.00 91.00 96 ALA A N 1
ATOM 742 C CA . ALA A 1 96 ? 12.295 -1.438 11.385 1.00 91.00 96 ALA A CA 1
ATOM 743 C C . ALA A 1 96 ? 11.783 -2.795 11.899 1.00 91.00 96 ALA A C 1
ATOM 745 O O . ALA A 1 96 ? 11.682 -3.770 11.148 1.00 91.00 96 ALA A O 1
ATOM 746 N N . ARG A 1 97 ? 11.381 -2.837 13.177 1.00 93.19 97 ARG A N 1
ATOM 747 C CA . ARG A 1 97 ? 10.822 -4.029 13.832 1.00 93.19 97 ARG A CA 1
ATOM 748 C C . ARG A 1 97 ? 9.452 -4.442 13.276 1.00 93.19 97 ARG A C 1
ATOM 750 O O . ARG A 1 97 ? 9.048 -5.583 13.473 1.00 93.19 97 ARG A O 1
ATOM 757 N N . GLY A 1 98 ? 8.760 -3.554 12.561 1.00 94.50 98 GLY A N 1
ATOM 758 C CA . GLY A 1 98 ? 7.457 -3.825 11.961 1.00 94.50 98 GLY A CA 1
ATOM 759 C C . GLY A 1 98 ? 6.277 -3.648 12.921 1.00 94.50 98 GLY A C 1
ATOM 760 O O . GLY A 1 98 ? 6.303 -2.827 13.846 1.00 94.50 98 GLY A O 1
ATOM 761 N N . ALA A 1 99 ? 5.206 -4.389 12.647 1.00 96.06 99 ALA A N 1
ATOM 762 C CA . ALA A 1 99 ? 3.957 -4.342 13.389 1.00 96.06 99 ALA A CA 1
ATOM 763 C C . ALA A 1 99 ? 4.062 -5.117 14.706 1.00 96.06 99 ALA A C 1
ATOM 765 O O . ALA A 1 99 ? 4.589 -6.225 14.748 1.00 96.06 99 ALA A O 1
ATOM 766 N N . ALA A 1 100 ? 3.537 -4.524 15.776 1.00 95.62 100 ALA A N 1
ATOM 767 C CA . ALA A 1 100 ? 3.381 -5.185 17.066 1.00 95.62 100 ALA A CA 1
ATOM 768 C C . ALA A 1 100 ? 2.112 -6.041 17.108 1.00 95.62 100 ALA A C 1
ATOM 770 O O . ALA A 1 100 ? 2.093 -7.088 17.748 1.00 95.62 100 ALA A O 1
ATOM 771 N N . GLU A 1 101 ? 1.058 -5.592 16.427 1.00 94.50 101 GLU A N 1
ATOM 772 C CA . GLU A 1 101 ? -0.248 -6.240 16.429 1.00 94.50 101 GLU A CA 1
ATOM 773 C C . GLU A 1 101 ? -0.997 -5.959 15.121 1.00 94.50 101 GLU A C 1
ATOM 775 O O . GLU A 1 101 ? -0.797 -4.930 14.469 1.00 94.50 101 GLU A O 1
ATOM 780 N N . VAL A 1 102 ? -1.889 -6.879 14.750 1.00 94.69 102 VAL A N 1
ATOM 781 C CA . VAL A 1 102 ? -2.873 -6.670 13.686 1.00 94.69 102 VAL A CA 1
ATOM 782 C C . VAL A 1 102 ? -4.131 -6.075 14.304 1.00 94.69 102 VAL A C 1
ATOM 784 O O . VAL A 1 102 ? -4.863 -6.760 15.013 1.00 94.69 102 VAL A O 1
ATOM 787 N N . THR A 1 103 ? -4.404 -4.806 14.011 1.00 91.88 103 THR A N 1
ATOM 788 C CA . THR A 1 103 ? -5.568 -4.098 14.557 1.00 91.88 103 THR A CA 1
ATOM 789 C C . THR A 1 103 ? -6.459 -3.572 13.437 1.00 91.88 103 THR A C 1
ATOM 791 O O . THR A 1 103 ? -5.984 -3.081 12.412 1.00 91.88 103 THR A O 1
ATOM 794 N N . LYS A 1 104 ? -7.773 -3.643 13.650 1.00 92.06 104 LYS A N 1
ATOM 795 C CA . LYS A 1 104 ? -8.797 -3.039 12.794 1.00 92.06 104 LYS A CA 1
ATOM 796 C C . LYS A 1 104 ? -9.804 -2.287 13.653 1.00 92.06 104 LYS A C 1
ATOM 798 O O . LYS A 1 104 ? -10.080 -2.701 14.778 1.00 92.06 104 LYS A O 1
ATOM 803 N N . ILE A 1 105 ? -10.361 -1.199 13.135 1.00 89.88 105 ILE A N 1
ATOM 804 C CA . ILE A 1 105 ? -11.375 -0.412 13.851 1.00 89.88 105 ILE A CA 1
ATOM 805 C C . ILE A 1 105 ? -12.609 -0.215 12.999 1.00 89.88 105 ILE A C 1
ATOM 807 O O . ILE A 1 105 ? -12.546 -0.281 11.775 1.00 89.88 105 ILE A O 1
ATOM 811 N N . LYS A 1 106 ? -13.737 0.070 13.651 1.00 86.00 106 LYS A N 1
ATOM 812 C CA . LYS A 1 106 ? -14.953 0.437 12.933 1.00 86.00 106 LYS A CA 1
ATOM 813 C C . LYS A 1 106 ? -14.818 1.867 12.389 1.00 86.00 106 LYS A C 1
ATOM 815 O O . LYS A 1 106 ? -14.588 2.776 13.173 1.00 86.00 106 LYS A O 1
ATOM 820 N N . ASN A 1 107 ? -15.057 2.075 11.097 1.00 77.56 107 ASN A N 1
ATOM 821 C CA . ASN A 1 107 ? -15.044 3.351 10.376 1.00 77.56 107 ASN A CA 1
ATOM 822 C C . ASN A 1 107 ? -15.846 4.446 11.108 1.00 77.56 107 ASN A C 1
ATOM 824 O O . ASN A 1 107 ? -15.405 5.576 11.217 1.00 77.56 107 ASN A O 1
ATOM 828 N N . ARG A 1 108 ? -16.972 4.087 11.747 1.00 70.12 108 ARG A N 1
ATOM 829 C CA . ARG A 1 108 ? -17.797 5.005 12.567 1.00 70.12 108 ARG A CA 1
ATOM 830 C C . ARG A 1 108 ? -17.085 5.646 13.775 1.00 70.12 108 ARG A C 1
ATOM 832 O O . ARG A 1 108 ? -17.675 6.511 14.418 1.00 70.12 108 ARG A O 1
ATOM 839 N N . ILE A 1 109 ? -15.930 5.106 14.172 1.00 69.50 109 ILE A N 1
ATOM 840 C CA . ILE A 1 109 ? -15.106 5.574 15.299 1.00 69.50 109 ILE A CA 1
ATOM 841 C C . ILE A 1 109 ? -14.105 6.631 14.820 1.00 69.50 109 ILE A C 1
ATOM 843 O O . ILE A 1 109 ? -13.579 7.379 15.638 1.00 69.50 109 ILE A O 1
ATOM 847 N N . LEU A 1 110 ? -13.856 6.706 13.509 1.00 72.94 110 LEU A N 1
ATOM 848 C CA . LEU A 1 110 ? -13.069 7.785 12.941 1.00 72.94 110 LEU A CA 1
ATOM 849 C C . LEU A 1 110 ? -13.780 9.119 13.148 1.00 72.94 110 LEU A C 1
ATOM 851 O O . LEU A 1 110 ? -15.009 9.180 13.246 1.00 72.94 110 LEU A O 1
ATOM 855 N N . ASP A 1 111 ? -12.971 10.170 13.232 1.00 68.19 111 ASP A N 1
ATOM 856 C CA . ASP A 1 111 ? -13.444 11.532 13.434 1.00 68.19 111 ASP A CA 1
ATOM 857 C C . ASP A 1 111 ? -14.570 11.890 12.449 1.00 68.19 111 ASP A C 1
ATOM 859 O O . ASP A 1 111 ? -14.398 11.775 11.233 1.00 68.19 111 ASP A O 1
ATOM 863 N N . ARG A 1 112 ? -15.720 12.303 12.994 1.00 66.38 112 ARG A N 1
ATOM 864 C CA . ARG A 1 112 ? -16.935 12.621 12.230 1.00 66.38 112 ARG A CA 1
ATOM 865 C C . ARG A 1 112 ? -16.823 13.944 11.483 1.00 66.38 112 ARG A C 1
ATOM 867 O O . ARG A 1 112 ? -17.558 14.131 10.515 1.00 66.38 112 ARG A O 1
ATOM 874 N N . ASP A 1 113 ? -15.914 14.816 11.910 1.00 69.75 113 ASP A N 1
ATOM 875 C CA . ASP A 1 113 ? -15.673 16.107 11.266 1.00 69.75 113 ASP A CA 1
ATOM 876 C C . ASP A 1 113 ? -14.813 15.954 9.999 1.00 69.75 113 ASP A C 1
ATOM 878 O O . ASP A 1 113 ? -14.776 16.838 9.140 1.00 69.75 113 ASP A O 1
ATOM 882 N N . THR A 1 114 ? -14.177 14.789 9.824 1.00 72.31 114 THR A N 1
ATOM 883 C CA . THR A 1 114 ? -13.382 14.451 8.643 1.00 72.31 114 THR A CA 1
ATOM 884 C C . THR A 1 114 ? -14.204 13.637 7.635 1.00 72.31 114 THR A C 1
ATOM 886 O O . THR A 1 114 ? -14.826 12.625 7.962 1.00 72.31 114 THR A O 1
ATOM 889 N N . LYS A 1 115 ? -14.188 14.044 6.356 1.00 77.06 115 LYS A N 1
ATOM 890 C CA . LYS A 1 115 ? -14.865 13.308 5.275 1.00 77.06 115 LYS A CA 1
ATOM 891 C C . LYS A 1 115 ? -14.056 12.073 4.865 1.00 77.06 115 LYS A C 1
ATOM 893 O O . LYS A 1 115 ? -13.170 12.145 4.014 1.00 77.06 115 LYS A O 1
ATOM 898 N N . TRP A 1 116 ? -14.391 10.937 5.462 1.00 81.62 116 TRP A N 1
ATOM 899 C CA . TRP A 1 116 ? -13.768 9.646 5.179 1.00 81.62 116 TRP A CA 1
ATOM 900 C C . TRP A 1 116 ? -14.358 8.944 3.942 1.00 81.62 116 TRP A C 1
ATOM 902 O O . TRP A 1 116 ? -15.551 9.097 3.665 1.00 81.62 116 TRP A O 1
ATOM 912 N N . PRO A 1 117 ? -13.563 8.144 3.202 1.00 85.62 117 PRO A N 1
ATOM 913 C CA . PRO A 1 117 ? -14.078 7.309 2.118 1.00 85.62 117 PRO A CA 1
ATOM 914 C C . PRO A 1 117 ? -15.118 6.283 2.589 1.00 85.62 117 PRO A C 1
ATOM 916 O O . PRO A 1 117 ? -15.076 5.783 3.710 1.00 85.62 117 PRO A O 1
ATOM 919 N N . THR A 1 118 ? -16.049 5.924 1.710 1.00 86.75 118 THR A N 1
ATOM 920 C CA . THR A 1 118 ? -17.065 4.889 1.980 1.00 86.75 118 THR A CA 1
ATOM 921 C C . THR A 1 118 ? -16.652 3.502 1.494 1.00 86.75 118 THR A C 1
ATOM 923 O O . THR A 1 118 ? -17.343 2.523 1.769 1.00 86.75 118 THR A O 1
ATOM 926 N N . GLU A 1 119 ? -15.534 3.422 0.775 1.00 91.75 119 GLU A N 1
ATOM 927 C CA . GLU A 1 119 ? -15.001 2.211 0.161 1.00 91.75 119 GLU A CA 1
ATOM 928 C C . GLU A 1 119 ? -13.612 1.885 0.713 1.00 91.75 119 GLU A C 1
ATOM 930 O O . GLU A 1 119 ? -12.878 2.752 1.208 1.00 91.75 119 GLU A O 1
ATOM 935 N N . CYS A 1 120 ? -13.246 0.615 0.605 1.00 94.19 120 CYS A N 1
ATOM 936 C CA . CYS A 1 120 ? -11.919 0.126 0.929 1.00 94.19 120 CYS A CA 1
ATOM 937 C C . CYS A 1 120 ? -11.385 -0.781 -0.182 1.00 94.19 120 CYS A C 1
ATOM 939 O O . CYS A 1 120 ? -12.144 -1.346 -0.967 1.00 94.19 120 CYS A O 1
ATOM 941 N N . MET A 1 121 ? -10.066 -0.940 -0.230 1.00 95.06 121 MET A N 1
ATOM 942 C CA . MET A 1 121 ? -9.384 -1.920 -1.067 1.00 95.06 121 MET A CA 1
ATOM 943 C C . MET A 1 121 ? -8.750 -2.985 -0.173 1.00 95.06 121 MET A C 1
ATOM 945 O O . MET A 1 121 ? -8.055 -2.667 0.798 1.00 95.06 121 MET A O 1
ATOM 949 N N . SER A 1 122 ? -8.980 -4.258 -0.488 1.00 95.38 122 SER A N 1
ATOM 950 C CA . SER A 1 122 ? -8.252 -5.347 0.165 1.00 95.38 122 SER A CA 1
ATOM 951 C C . SER A 1 122 ? -6.823 -5.403 -0.356 1.00 95.38 122 SER A C 1
ATOM 953 O O . SER A 1 122 ? -6.563 -5.140 -1.533 1.00 95.38 122 SER A O 1
ATOM 955 N N . VAL A 1 123 ? -5.894 -5.781 0.518 1.00 95.81 123 VAL A N 1
ATOM 956 C CA . VAL A 1 123 ? -4.483 -5.955 0.165 1.00 95.81 123 VAL A CA 1
ATOM 957 C C . VAL A 1 123 ? -3.990 -7.311 0.623 1.00 95.81 123 VAL A C 1
ATOM 959 O O . VAL A 1 123 ? -4.300 -7.758 1.725 1.00 95.81 123 VAL A O 1
ATOM 962 N N . ARG A 1 124 ? -3.186 -7.962 -0.214 1.00 96.25 124 ARG A N 1
ATOM 963 C CA . ARG A 1 124 ? -2.542 -9.230 0.118 1.00 96.25 124 ARG A CA 1
ATOM 964 C C . ARG A 1 124 ? -1.043 -9.129 -0.109 1.00 96.25 124 ARG A C 1
ATOM 966 O O . ARG A 1 124 ? -0.587 -9.011 -1.242 1.00 96.25 124 ARG A O 1
ATOM 973 N N . CYS A 1 125 ? -0.304 -9.195 0.992 1.00 96.62 125 CYS A N 1
ATOM 974 C CA . CYS A 1 125 ? 1.152 -9.134 1.034 1.00 96.62 125 CYS A CA 1
ATOM 975 C C . CYS A 1 125 ? 1.738 -10.468 1.517 1.00 96.62 125 CYS A C 1
ATOM 977 O O . CYS A 1 125 ? 1.074 -11.233 2.220 1.00 96.62 125 CYS A O 1
ATOM 979 N N . THR A 1 126 ? 3.003 -10.711 1.191 1.00 95.62 126 THR A N 1
ATOM 980 C CA . THR A 1 126 ? 3.825 -11.814 1.712 1.00 95.62 126 THR A CA 1
ATOM 981 C C . THR A 1 126 ? 4.581 -11.431 2.990 1.00 95.62 126 THR A C 1
ATOM 983 O O . THR A 1 126 ? 4.957 -12.306 3.764 1.00 95.62 126 THR A O 1
ATOM 986 N N . GLY A 1 127 ? 4.779 -10.131 3.238 1.00 93.75 127 GLY A N 1
ATOM 987 C CA . GLY A 1 127 ? 5.499 -9.559 4.385 1.00 93.75 127 GLY A CA 1
ATOM 988 C C . GLY A 1 127 ? 6.960 -9.192 4.088 1.00 93.75 127 GLY A C 1
ATOM 989 O O . GLY A 1 127 ? 7.659 -8.664 4.959 1.00 93.75 127 GLY A O 1
ATOM 990 N N . SER A 1 128 ? 7.426 -9.468 2.868 1.00 92.81 128 SER A N 1
ATOM 991 C CA . SER A 1 128 ? 8.775 -9.140 2.381 1.00 92.81 128 SER A CA 1
ATOM 992 C C . SER A 1 128 ? 8.823 -7.864 1.532 1.00 92.81 128 SER A C 1
ATOM 994 O O . SER A 1 128 ? 9.895 -7.417 1.127 1.00 92.81 128 SER A O 1
ATOM 996 N N . GLU A 1 129 ? 7.663 -7.280 1.245 1.00 95.69 129 GLU A N 1
ATOM 997 C CA . GLU A 1 129 ? 7.523 -6.066 0.455 1.00 95.69 129 GLU A CA 1
ATOM 998 C C . GLU A 1 129 ? 8.069 -4.836 1.190 1.00 95.69 129 GLU A C 1
ATOM 1000 O O . GLU A 1 129 ? 8.057 -4.755 2.421 1.00 95.69 129 GLU A O 1
ATOM 1005 N N . LEU A 1 130 ? 8.520 -3.844 0.418 1.00 93.75 130 LEU A N 1
ATOM 1006 C CA . LEU A 1 130 ? 8.962 -2.550 0.948 1.00 93.75 130 LEU A CA 1
ATOM 1007 C C . LEU A 1 130 ? 7.847 -1.497 0.947 1.00 93.75 130 LEU A C 1
ATOM 1009 O O . LEU A 1 130 ? 8.006 -0.428 1.526 1.00 93.75 130 LEU A O 1
ATOM 1013 N N . SER A 1 131 ? 6.728 -1.753 0.272 1.00 94.56 131 SER A N 1
ATOM 1014 C CA . SER A 1 131 ? 5.571 -0.857 0.194 1.00 94.56 131 SER A CA 1
ATOM 1015 C C . SER A 1 131 ? 4.320 -1.665 -0.127 1.00 94.56 131 SER A C 1
ATOM 1017 O O . SER A 1 131 ? 4.411 -2.638 -0.874 1.00 94.56 131 SER A O 1
ATOM 1019 N N . LEU A 1 132 ? 3.142 -1.243 0.356 1.00 95.50 132 LEU A N 1
ATOM 1020 C CA . LEU A 1 132 ? 1.881 -1.899 -0.029 1.00 95.50 132 LEU A CA 1
ATOM 1021 C C . LEU A 1 132 ? 1.600 -1.809 -1.532 1.00 95.50 132 LEU A C 1
ATOM 1023 O O . LEU A 1 132 ? 0.839 -2.622 -2.042 1.00 95.50 132 LEU A O 1
ATOM 1027 N N . ALA A 1 133 ? 2.228 -0.869 -2.246 1.00 94.50 133 ALA A N 1
ATOM 1028 C CA . ALA A 1 133 ? 2.147 -0.817 -3.702 1.00 94.50 133 ALA A CA 1
ATOM 1029 C C . ALA A 1 133 ? 2.650 -2.120 -4.353 1.00 94.50 133 ALA A C 1
ATOM 1031 O O . ALA A 1 133 ? 2.130 -2.527 -5.380 1.00 94.50 133 ALA A O 1
ATOM 1032 N N . GLU A 1 134 ? 3.621 -2.807 -3.742 1.00 95.12 134 GLU A N 1
ATOM 1033 C CA . GLU A 1 134 ? 4.173 -4.069 -4.256 1.00 95.12 134 GLU A CA 1
ATOM 1034 C C . GLU A 1 134 ? 3.288 -5.288 -3.955 1.00 95.12 134 GLU A C 1
ATOM 1036 O O . GLU A 1 134 ? 3.568 -6.381 -4.448 1.00 95.12 134 GLU A O 1
ATOM 1041 N N . CYS A 1 135 ? 2.257 -5.118 -3.127 1.00 95.38 135 CYS A N 1
ATOM 1042 C CA . CYS A 1 135 ? 1.312 -6.168 -2.784 1.00 95.38 135 CYS A CA 1
ATOM 1043 C C . CYS A 1 135 ? 0.210 -6.287 -3.843 1.00 95.38 135 CYS A C 1
ATOM 1045 O O . CYS A 1 135 ? -0.008 -5.394 -4.661 1.00 95.38 135 CYS A O 1
ATOM 1047 N N . THR A 1 136 ? -0.551 -7.378 -3.798 1.00 95.31 136 THR A N 1
ATOM 1048 C CA . THR A 1 136 ? -1.772 -7.477 -4.599 1.00 95.31 136 THR A CA 1
ATOM 1049 C C . THR A 1 136 ? -2.845 -6.583 -3.986 1.00 95.31 136 THR A C 1
ATOM 1051 O O . THR A 1 136 ? -3.275 -6.827 -2.857 1.00 95.31 136 THR A O 1
ATOM 1054 N N . ILE A 1 137 ? -3.269 -5.559 -4.726 1.00 94.69 137 ILE A N 1
ATOM 1055 C CA . ILE A 1 137 ? -4.354 -4.645 -4.353 1.00 94.69 137 ILE A CA 1
ATOM 1056 C C . ILE A 1 137 ? -5.592 -5.032 -5.165 1.00 94.69 137 ILE A C 1
ATOM 1058 O O . ILE A 1 137 ? -5.529 -5.107 -6.392 1.00 94.69 137 ILE A O 1
ATOM 1062 N N . TYR A 1 138 ? -6.702 -5.299 -4.484 1.00 94.62 138 TYR A N 1
ATOM 1063 C CA . TYR A 1 138 ? -7.972 -5.647 -5.122 1.00 94.62 138 TYR A CA 1
ATOM 1064 C C . TYR A 1 138 ? -8.812 -4.401 -5.415 1.00 94.62 138 TYR A C 1
ATOM 1066 O O . TYR A 1 138 ? -8.558 -3.318 -4.886 1.00 94.62 138 TYR A O 1
ATOM 1074 N N . ASN A 1 139 ? -9.829 -4.572 -6.262 1.00 93.31 139 ASN A N 1
ATOM 1075 C CA . ASN A 1 139 ? -10.755 -3.502 -6.617 1.00 93.31 139 ASN A CA 1
ATOM 1076 C C . ASN A 1 139 ? -11.452 -2.906 -5.378 1.00 93.31 139 ASN A C 1
ATOM 1078 O O . ASN A 1 139 ? -11.618 -3.608 -4.373 1.00 93.31 139 ASN A O 1
ATOM 1082 N N . PRO A 1 140 ? -11.886 -1.632 -5.455 1.00 93.69 140 PRO A N 1
ATOM 1083 C CA . PRO A 1 140 ? -12.684 -1.013 -4.408 1.00 93.69 140 PRO A CA 1
ATOM 1084 C C . PRO A 1 140 ? -13.925 -1.843 -4.103 1.00 93.69 140 PRO A C 1
ATOM 1086 O O . PRO A 1 140 ? -14.579 -2.361 -5.011 1.00 93.69 140 PRO A O 1
ATOM 1089 N N . GLN A 1 141 ? -14.260 -1.935 -2.825 1.00 92.19 141 GLN A N 1
ATOM 1090 C CA . GLN A 1 141 ? -15.484 -2.561 -2.360 1.00 92.19 141 GLN A CA 1
ATOM 1091 C C . GLN A 1 141 ? -16.102 -1.767 -1.204 1.00 92.19 141 GLN A C 1
ATOM 1093 O O . GLN A 1 141 ? -15.387 -1.067 -0.472 1.00 92.19 141 GLN A O 1
ATOM 1098 N N . PRO A 1 142 ? -17.424 -1.890 -0.994 1.00 89.19 142 PRO A N 1
ATOM 1099 C CA . PRO A 1 142 ? -18.080 -1.334 0.179 1.00 89.19 142 PRO A CA 1
ATOM 1100 C C . PRO A 1 142 ? -17.490 -1.923 1.461 1.00 89.19 142 PRO A C 1
ATOM 1102 O O . PRO A 1 142 ? -17.154 -3.108 1.523 1.00 89.19 142 PRO A O 1
ATOM 1105 N N . ILE A 1 143 ? -17.407 -1.115 2.515 1.00 85.69 143 ILE A N 1
ATOM 1106 C CA . ILE A 1 143 ? -16.850 -1.562 3.794 1.00 85.69 143 ILE A CA 1
ATOM 1107 C C . ILE A 1 143 ? -17.858 -2.499 4.487 1.00 85.69 143 ILE A C 1
ATOM 1109 O O . ILE A 1 143 ? -18.744 -2.055 5.210 1.00 85.69 143 ILE A O 1
ATOM 1113 N N . THR A 1 144 ? -17.719 -3.809 4.274 1.00 67.31 144 THR A N 1
ATOM 1114 C CA . THR A 1 144 ? -18.733 -4.837 4.590 1.00 67.31 144 THR A CA 1
ATOM 1115 C C . THR A 1 144 ? -19.009 -5.002 6.090 1.00 67.31 144 THR A C 1
ATOM 1117 O O . THR A 1 144 ? -20.142 -5.247 6.487 1.00 67.31 144 THR A O 1
ATOM 1120 N N . GLU A 1 145 ? -17.993 -4.820 6.941 1.00 70.88 145 GLU A N 1
ATOM 1121 C CA . GLU A 1 145 ? -18.121 -4.865 8.414 1.00 70.88 145 GLU A CA 1
ATOM 1122 C C . GLU A 1 145 ? -18.005 -3.479 9.069 1.00 70.88 145 GLU A C 1
ATOM 1124 O O . GLU A 1 145 ? -17.814 -3.351 10.284 1.00 70.88 145 GLU A O 1
ATOM 1129 N N . ASN A 1 146 ? -18.015 -2.420 8.260 1.00 78.50 146 ASN A N 1
ATOM 1130 C CA . ASN A 1 146 ? -17.522 -1.105 8.643 1.00 78.50 146 ASN A CA 1
ATOM 1131 C C . ASN A 1 146 ? -16.100 -1.149 9.237 1.00 78.50 146 ASN A C 1
ATOM 1133 O O . ASN A 1 146 ? -15.784 -0.234 9.978 1.00 78.50 146 ASN A O 1
ATOM 1137 N N . THR A 1 147 ? -15.243 -2.152 8.986 1.00 89.75 147 THR A N 1
ATOM 1138 C CA . THR A 1 147 ? -13.883 -2.190 9.562 1.00 89.75 147 THR A CA 1
ATOM 1139 C C . THR A 1 147 ? -12.790 -1.768 8.581 1.00 89.75 147 THR A C 1
ATOM 1141 O O . THR A 1 147 ? -12.793 -2.150 7.412 1.00 89.75 147 THR A O 1
ATOM 1144 N N . VAL A 1 148 ? -11.831 -0.989 9.080 1.00 93.31 148 VAL A N 1
ATOM 1145 C CA . VAL A 1 148 ? -10.670 -0.490 8.331 1.00 93.31 148 VAL A CA 1
ATOM 1146 C C . VAL A 1 148 ? -9.377 -0.827 9.068 1.00 93.31 148 VAL A C 1
ATOM 1148 O O . VAL A 1 148 ? -9.362 -0.952 10.299 1.00 93.31 148 VAL A O 1
ATOM 1151 N N . ALA A 1 149 ? -8.300 -1.008 8.312 1.00 95.06 149 ALA A N 1
ATOM 1152 C CA . ALA A 1 149 ? -6.998 -1.395 8.835 1.00 95.06 149 ALA A CA 1
ATOM 1153 C C . ALA A 1 149 ? -6.310 -0.262 9.610 1.00 95.06 149 ALA A C 1
ATOM 1155 O O . ALA A 1 149 ? -6.224 0.874 9.134 1.00 95.06 149 ALA A O 1
ATOM 1156 N N . ILE A 1 150 ? -5.753 -0.607 10.775 1.00 94.88 150 ILE A N 1
ATOM 1157 C CA . ILE A 1 150 ? -4.925 0.277 11.599 1.00 94.88 150 ILE A CA 1
ATOM 1158 C C . ILE A 1 150 ? -3.506 -0.278 11.699 1.00 94.88 150 ILE A C 1
ATOM 1160 O O . ILE A 1 150 ? -3.293 -1.477 11.901 1.00 94.88 150 ILE A O 1
ATOM 1164 N N . ALA A 1 151 ? -2.527 0.618 11.608 1.00 94.69 151 ALA A N 1
ATOM 1165 C CA . ALA A 1 151 ? -1.127 0.301 11.831 1.00 94.69 151 ALA A CA 1
ATOM 1166 C C . ALA A 1 151 ? -0.769 0.428 13.320 1.00 94.69 151 ALA A C 1
ATOM 1168 O O . ALA A 1 151 ? -0.637 1.532 13.853 1.00 94.69 151 ALA A O 1
ATOM 1169 N N . LYS A 1 152 ? -0.560 -0.707 13.997 1.00 95.00 152 LYS A N 1
ATOM 1170 C CA . LYS A 1 152 ? -0.010 -0.755 15.357 1.00 95.00 152 LYS A CA 1
ATOM 1171 C C . LYS A 1 152 ? 1.426 -1.270 15.313 1.00 95.00 152 LYS A C 1
ATOM 1173 O O . LYS A 1 152 ? 1.676 -2.471 15.323 1.00 95.00 152 LYS A O 1
ATOM 1178 N N . CYS A 1 153 ? 2.377 -0.346 15.242 1.00 95.31 153 CYS A N 1
ATOM 1179 C CA . CYS A 1 153 ? 3.801 -0.672 15.164 1.00 95.31 153 CYS A CA 1
ATOM 1180 C C . CYS A 1 153 ? 4.426 -0.838 16.547 1.00 95.31 153 CYS A C 1
ATOM 1182 O O . CYS A 1 153 ? 3.901 -0.319 17.536 1.00 95.31 153 CYS A O 1
ATOM 1184 N N . TYR A 1 154 ? 5.553 -1.547 16.618 1.00 94.31 154 TYR A N 1
ATOM 1185 C CA . TYR A 1 154 ? 6.350 -1.566 17.841 1.00 94.31 154 TYR A CA 1
ATOM 1186 C C . TYR A 1 154 ? 6.795 -0.151 18.211 1.00 94.31 154 TYR A C 1
ATOM 1188 O O . TYR A 1 154 ? 7.161 0.648 17.350 1.00 94.31 154 TYR A O 1
ATOM 1196 N N . ASN A 1 155 ? 6.800 0.139 19.508 1.00 87.12 155 ASN A N 1
ATOM 1197 C CA . ASN A 1 155 ? 7.477 1.324 20.006 1.00 87.12 155 ASN A CA 1
ATOM 1198 C C . ASN A 1 155 ? 8.978 1.091 19.835 1.00 87.12 155 ASN A C 1
ATOM 1200 O O . ASN A 1 155 ? 9.524 0.149 20.417 1.00 87.12 155 ASN A O 1
ATOM 1204 N N . GLU A 1 156 ? 9.646 1.924 19.044 1.00 66.31 156 GLU A N 1
ATOM 1205 C CA . GLU A 1 156 ? 11.101 1.942 19.087 1.00 66.31 156 GLU A CA 1
ATOM 1206 C C . GLU A 1 156 ? 11.529 2.507 20.448 1.00 66.31 156 GLU A C 1
ATOM 1208 O O . GLU A 1 156 ? 10.990 3.534 20.885 1.00 66.31 156 GLU A O 1
ATOM 1213 N N . PRO A 1 157 ? 12.443 1.840 21.176 1.00 56.78 157 PRO A N 1
ATOM 1214 C CA . PRO A 1 157 ? 13.012 2.435 22.371 1.00 56.78 157 PRO A CA 1
ATOM 1215 C C . PRO A 1 157 ? 13.685 3.746 21.958 1.00 56.78 157 PRO A C 1
ATOM 1217 O O . PRO A 1 157 ? 14.560 3.756 21.093 1.00 56.78 157 PRO A O 1
ATOM 1220 N N . LYS A 1 158 ? 13.266 4.862 22.565 1.00 52.59 158 LYS A N 1
ATOM 1221 C CA . LYS A 1 158 ? 13.943 6.153 22.413 1.00 52.59 158 LYS A CA 1
ATOM 1222 C C . LYS A 1 158 ? 15.378 5.996 22.936 1.00 52.59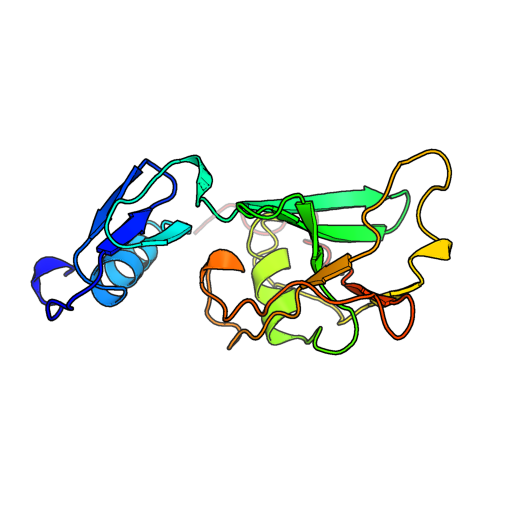 158 LYS A C 1
ATOM 1224 O O . LYS A 1 158 ? 15.594 6.126 24.135 1.00 52.59 158 LYS A O 1
ATOM 1229 N N . GLY A 1 159 ? 16.329 5.672 22.058 1.00 50.25 159 GLY A N 1
ATOM 1230 C CA . GLY A 1 159 ? 17.758 5.652 22.384 1.00 50.25 159 GLY A CA 1
ATOM 1231 C C . GLY A 1 159 ? 18.538 4.355 22.145 1.00 50.25 159 GLY A C 1
ATOM 1232 O O . GLY A 1 159 ? 19.560 4.183 22.799 1.00 50.25 159 GLY A O 1
ATOM 1233 N N . ALA A 1 160 ? 18.137 3.454 21.242 1.00 50.50 160 ALA A N 1
ATOM 1234 C CA . ALA A 1 160 ? 18.992 2.314 20.889 1.00 50.50 160 ALA A CA 1
ATOM 1235 C C . ALA A 1 160 ? 19.332 2.275 19.390 1.00 50.50 160 ALA A C 1
ATOM 1237 O O . ALA A 1 160 ? 18.446 2.115 18.558 1.00 50.50 160 ALA A O 1
ATOM 1238 N N . PHE A 1 161 ? 20.642 2.352 19.119 1.00 46.62 161 PHE A N 1
ATOM 1239 C CA . PHE A 1 161 ? 21.364 2.150 17.854 1.00 46.62 161 PHE A CA 1
ATOM 1240 C C . PHE A 1 161 ? 21.543 3.332 16.888 1.00 46.62 161 PHE A C 1
ATOM 1242 O O . PHE A 1 161 ? 21.175 3.284 15.720 1.00 46.62 161 PHE A O 1
ATOM 1249 N N . SER A 1 162 ? 22.29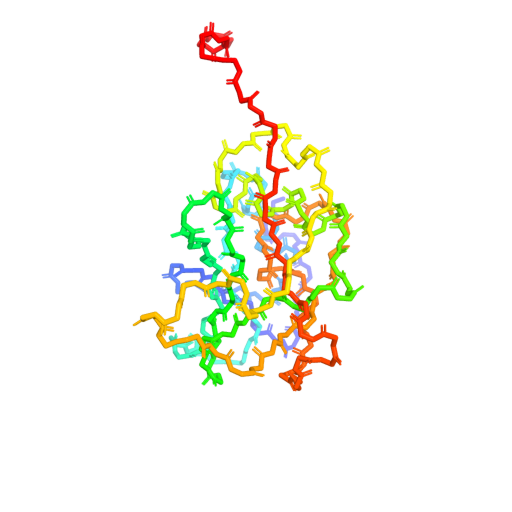9 4.337 17.339 1.00 45.12 162 SER A N 1
ATOM 1250 C CA . SER A 1 162 ? 23.419 4.836 16.530 1.00 45.12 162 SER A CA 1
ATOM 1251 C C . SER A 1 162 ? 24.653 3.963 16.792 1.00 45.12 162 SER A C 1
ATOM 1253 O O . SER A 1 162 ? 25.029 3.814 17.956 1.00 45.12 162 SER A O 1
ATOM 1255 N N . SER A 1 163 ? 25.299 3.488 15.722 1.00 39.75 163 SER A N 1
ATOM 1256 C CA . SER A 1 163 ? 26.566 2.722 15.639 1.00 39.75 163 SER A CA 1
ATOM 1257 C C . SER A 1 163 ? 26.396 1.228 15.354 1.00 39.75 163 SER A C 1
ATOM 1259 O O . SER A 1 163 ? 26.059 0.460 16.251 1.00 39.75 163 SER A O 1
ATOM 1261 N N . PHE A 1 164 ? 26.663 0.841 14.105 1.00 38.84 164 PHE A N 1
ATOM 1262 C CA . PHE A 1 164 ? 27.751 -0.068 13.725 1.00 38.84 164 PHE A CA 1
ATOM 1263 C C . PHE A 1 164 ? 28.190 0.254 12.295 1.00 38.84 164 PHE A C 1
ATOM 1265 O O . PHE A 1 164 ? 27.304 0.611 11.483 1.00 38.84 164 PHE A O 1
#

pLDDT: mean 88.06, std 11.48, range [38.84, 97.38]